Protein AF-A0A368FQX2-F1 (afdb_monomer_lite)

Secondary structure (DSSP, 8-state):
--------------------STTTTSS-HHHHHHHHHHHHHHHHHHHHHHHHIIIIIS--SSTTS-GGGGGHHHHHHHHHHHHHHHHHHHHTT-GGGSTTHHHHHHHHGGGHHHHHHHH-----

pLDDT: mean 78.51, std 16.26, range [40.88, 97.5]

Radius of gyration: 21.47 Å; chains: 1; bounding box: 54×42×70 Å

Foldseek 3Di:
DDDDDDDPDPDPPPQPDQQACVVVVVDDPVSNVVLVVLLVVLVVLLVVLVVLCVVQQPDDPPNPPDPSSVCNVVSLVVNLLSVLLSCCRHPNPPLVPDDPSVVNCVSCPPVPVVSCVVPVPDPD

Organism: Ancylostoma caninum (NCBI:txid29170)

Sequence (124 aa):
MEGNPKDPLTDDEYEPVEECLLNRAELPLKTVQRLTEQARKLGKLIRTRNRLQQQYCINREHPQLNDEFRLCPIWRNEKKVHNYQLMRIKYCADYSKWPNASKLMSTYGDNLNLYETLYAFQKP

Structure (mmCIF, N/CA/C/O backbone):
data_AF-A0A368FQX2-F1
#
_entry.id   AF-A0A368FQX2-F1
#
loop_
_atom_site.group_PDB
_atom_site.id
_atom_site.type_symbol
_atom_site.label_atom_id
_atom_site.label_alt_id
_atom_site.label_comp_id
_atom_site.label_asym_id
_atom_site.label_entity_id
_atom_site.label_seq_id
_atom_site.pdbx_PDB_ins_code
_atom_site.Cartn_x
_atom_site.Cartn_y
_atom_site.Cartn_z
_atom_site.occupancy
_atom_site.B_iso_or_equiv
_atom_site.auth_seq_id
_atom_site.auth_comp_id
_atom_site.auth_asym_id
_atom_site.auth_atom_id
_atom_site.pdbx_PDB_model_num
A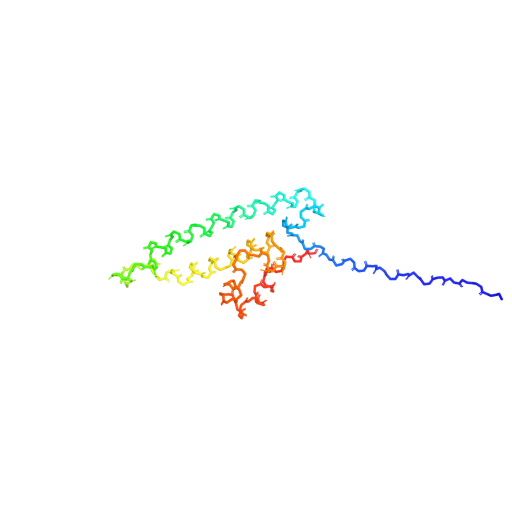TOM 1 N N . MET A 1 1 ? -35.877 -33.836 42.125 1.00 47.53 1 MET A N 1
ATOM 2 C CA . MET A 1 1 ? -34.970 -32.734 42.494 1.00 47.53 1 MET A CA 1
ATOM 3 C C . MET A 1 1 ? -33.592 -33.329 42.653 1.00 47.53 1 MET A C 1
ATOM 5 O O . MET A 1 1 ? -33.338 -33.917 43.688 1.00 47.53 1 MET A O 1
ATOM 9 N N . GLU A 1 2 ? -32.739 -33.192 41.649 1.00 40.88 2 GLU A N 1
ATOM 10 C CA . GLU A 1 2 ? -31.291 -33.163 41.849 1.00 40.88 2 GLU A CA 1
ATOM 11 C C . GLU A 1 2 ? -30.786 -32.051 40.943 1.00 40.88 2 GLU A C 1
ATOM 13 O O . GLU A 1 2 ? -31.148 -31.972 39.768 1.00 40.88 2 GLU A O 1
ATOM 18 N N . GLY A 1 3 ? -30.107 -31.095 41.560 1.00 44.22 3 GLY A N 1
ATOM 19 C CA . GLY A 1 3 ? -29.606 -29.904 40.913 1.00 44.22 3 GLY A CA 1
ATOM 20 C C . GLY A 1 3 ? -28.088 -29.931 40.835 1.00 44.22 3 GLY A C 1
ATOM 21 O O . GLY A 1 3 ? -27.428 -30.388 41.765 1.00 44.22 3 GLY A O 1
ATOM 22 N N . ASN A 1 4 ? -27.618 -29.255 39.784 1.00 52.75 4 ASN A N 1
ATOM 23 C CA . ASN A 1 4 ? -26.299 -28.646 39.586 1.00 52.75 4 ASN A CA 1
ATOM 24 C C . ASN A 1 4 ? -25.146 -29.572 39.132 1.00 52.75 4 ASN A C 1
ATOM 26 O O . ASN A 1 4 ? -25.135 -30.736 39.516 1.00 52.75 4 ASN A O 1
ATOM 30 N N . PRO A 1 5 ? -24.115 -29.050 38.424 1.00 51.56 5 PRO A N 1
ATOM 31 C CA . PRO A 1 5 ? -23.898 -27.664 37.990 1.00 51.56 5 PRO A CA 1
ATOM 32 C C . PRO A 1 5 ? -23.670 -27.462 36.484 1.00 51.56 5 PRO A C 1
ATOM 34 O O . PRO A 1 5 ? -23.263 -28.353 35.753 1.00 51.56 5 PRO A O 1
ATOM 37 N N . LYS A 1 6 ? -23.940 -26.219 36.072 1.00 47.56 6 LYS A N 1
ATOM 38 C CA . LYS A 1 6 ? -23.660 -25.611 34.768 1.00 47.56 6 LYS A CA 1
ATOM 39 C C . LYS A 1 6 ? -22.259 -25.964 34.260 1.00 47.56 6 LYS A C 1
ATOM 41 O O . LYS A 1 6 ? -21.277 -25.619 34.919 1.00 47.56 6 LYS A O 1
ATOM 46 N N . ASP A 1 7 ? -22.187 -26.525 33.060 1.00 46.62 7 ASP A N 1
ATOM 47 C CA . ASP A 1 7 ? -20.973 -26.465 32.256 1.00 46.62 7 ASP A CA 1
ATOM 48 C C . ASP A 1 7 ? -20.601 -24.985 32.042 1.00 46.62 7 ASP A C 1
ATOM 50 O O . ASP A 1 7 ? -21.483 -24.170 31.730 1.00 46.62 7 ASP A O 1
ATOM 54 N N . PRO A 1 8 ? -19.333 -24.587 32.245 1.00 45.41 8 PRO A N 1
ATOM 55 C CA . PRO A 1 8 ? -18.899 -23.260 31.863 1.00 45.41 8 PRO A CA 1
ATOM 56 C C . PRO A 1 8 ? -18.954 -23.194 30.339 1.00 45.41 8 PRO A C 1
ATOM 58 O O . PRO A 1 8 ? -18.269 -23.955 29.658 1.00 45.41 8 PRO A O 1
ATOM 61 N N . LEU A 1 9 ? -19.805 -22.299 29.830 1.00 46.91 9 LEU A N 1
ATOM 62 C CA . LEU A 1 9 ? -19.785 -21.841 28.446 1.00 46.91 9 LEU A CA 1
ATOM 63 C C . LEU A 1 9 ? -18.327 -21.617 28.051 1.00 46.91 9 LEU A C 1
ATOM 65 O O . LEU A 1 9 ? -17.629 -20.805 28.659 1.00 46.91 9 LEU A O 1
ATOM 69 N N . THR A 1 10 ? -17.882 -22.421 27.096 1.00 48.84 10 THR A N 1
ATOM 70 C CA . THR A 1 10 ? -16.591 -22.306 26.439 1.00 48.84 10 THR A CA 1
ATOM 71 C C . THR A 1 10 ? -16.385 -20.859 26.027 1.00 48.84 10 THR A C 1
ATOM 73 O O . THR A 1 10 ? -17.256 -20.291 25.373 1.00 48.84 10 THR A O 1
ATOM 76 N N . ASP A 1 11 ? -15.263 -20.310 26.486 1.00 45.34 11 ASP A N 1
ATOM 77 C CA . ASP A 1 11 ? -14.571 -19.120 26.001 1.00 45.34 11 ASP A CA 1
ATOM 78 C C . ASP A 1 11 ? -15.107 -18.686 24.627 1.00 45.34 11 ASP A C 1
ATOM 80 O O . ASP A 1 11 ? -14.880 -19.374 23.631 1.00 45.34 11 ASP A O 1
ATOM 84 N N . ASP A 1 12 ? -15.901 -17.607 24.599 1.00 46.03 12 ASP A N 1
ATOM 85 C CA . ASP A 1 12 ? -16.276 -16.916 23.365 1.00 46.03 12 ASP A CA 1
ATOM 86 C C . ASP A 1 12 ? -14.956 -16.614 22.652 1.00 46.03 12 ASP A C 1
ATOM 88 O O . ASP A 1 12 ? -14.175 -15.769 23.098 1.00 46.03 12 ASP A O 1
ATOM 92 N N . GLU A 1 13 ? -14.666 -17.379 21.604 1.00 49.16 13 GLU A N 1
ATOM 93 C CA . GLU A 1 13 ? -13.460 -17.284 20.799 1.00 49.16 13 GLU A CA 1
ATOM 94 C C . GLU A 1 13 ? -13.509 -15.924 20.088 1.00 49.16 13 GLU A C 1
ATOM 96 O O . GLU A 1 13 ? -14.031 -15.786 18.984 1.00 49.16 13 GLU A O 1
ATOM 101 N N . TYR A 1 14 ? -13.070 -14.868 20.781 1.00 55.75 14 TYR A N 1
ATOM 102 C CA . TYR A 1 14 ? -12.995 -13.518 20.238 1.00 55.75 14 TYR A CA 1
ATOM 103 C C . TYR A 1 14 ? -12.011 -13.558 19.070 1.00 55.75 14 TYR A C 1
ATOM 105 O O . TYR A 1 14 ? -10.796 -13.466 19.269 1.00 55.75 14 TYR A O 1
ATOM 113 N N . GLU A 1 15 ? -12.533 -13.695 17.848 1.00 59.31 15 GLU A N 1
ATOM 114 C CA . GLU A 1 15 ? -11.722 -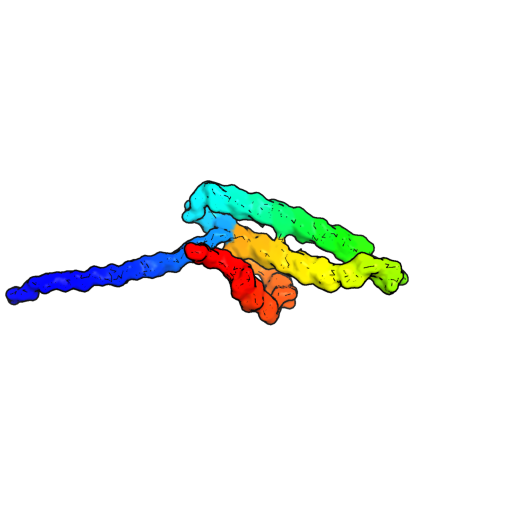13.539 16.650 1.00 59.31 15 GLU A CA 1
ATOM 115 C C . GLU A 1 15 ? -10.989 -12.189 16.741 1.00 59.31 15 GLU A C 1
ATOM 117 O O . GLU A 1 15 ? -11.621 -11.150 16.985 1.00 59.31 15 GLU A O 1
ATOM 122 N N . PRO A 1 16 ? -9.652 -12.165 16.595 1.00 65.00 16 PRO A N 1
ATOM 123 C CA . PRO A 1 16 ? -8.896 -10.932 16.702 1.00 65.00 16 PRO A CA 1
ATOM 124 C C . PRO A 1 16 ? -9.398 -9.909 15.680 1.00 65.00 16 PRO A C 1
ATOM 126 O O . PRO A 1 16 ? -9.251 -10.096 14.472 1.00 65.00 16 PRO A O 1
ATOM 129 N N . VAL A 1 17 ? -9.958 -8.800 16.169 1.00 69.50 17 VAL A N 1
ATOM 130 C CA . VAL A 1 17 ? -10.381 -7.675 15.328 1.00 69.50 17 VAL A CA 1
ATOM 131 C C . VAL A 1 17 ? -9.183 -7.193 14.501 1.00 69.50 17 VAL A C 1
ATOM 133 O O . VAL A 1 17 ? -8.160 -6.782 15.058 1.00 69.50 17 VAL A O 1
ATOM 136 N N . GLU A 1 18 ? -9.301 -7.251 13.170 1.00 81.12 18 GLU A N 1
ATOM 137 C CA . GLU A 1 18 ? -8.237 -6.836 12.250 1.00 81.12 18 GLU A CA 1
ATOM 138 C C . GLU A 1 18 ? -7.833 -5.377 12.511 1.00 81.12 18 GLU A C 1
ATOM 140 O O . GLU A 1 18 ? -8.675 -4.485 12.579 1.00 81.12 18 GLU A O 1
ATOM 145 N N . GLU A 1 19 ? -6.535 -5.087 12.619 1.00 87.75 19 GLU A N 1
ATOM 146 C CA . GLU A 1 19 ? -6.069 -3.718 12.848 1.00 87.75 19 GLU A CA 1
ATOM 147 C C . GLU A 1 19 ? -6.053 -2.902 11.541 1.00 87.75 19 GLU A C 1
ATOM 149 O O . GLU A 1 19 ? -5.052 -2.884 10.818 1.00 87.75 19 GLU A O 1
ATOM 154 N N . CYS A 1 20 ? -7.131 -2.163 11.252 1.00 91.31 20 CYS A N 1
ATOM 155 C CA . CYS A 1 20 ? -7.189 -1.236 10.121 1.00 91.31 20 CYS A CA 1
ATOM 156 C C . CYS A 1 20 ? -7.822 0.128 10.480 1.00 91.31 20 CYS A C 1
ATOM 158 O O . CYS A 1 20 ? -8.272 0.396 11.585 1.00 91.31 20 CYS A O 1
ATOM 160 N N . LEU A 1 21 ? -7.805 1.084 9.553 1.00 92.56 21 LEU A N 1
ATOM 161 C CA . LEU A 1 21 ? -8.343 2.428 9.792 1.00 92.56 21 LEU A CA 1
ATOM 162 C C . LEU A 1 21 ? -9.865 2.501 9.621 1.00 92.56 21 LEU A C 1
ATOM 164 O O . LEU A 1 21 ? -10.464 3.486 10.056 1.00 92.56 21 LEU A O 1
ATOM 168 N N . LEU A 1 22 ? -10.484 1.492 9.002 1.00 92.00 22 LEU A N 1
ATOM 169 C CA . LEU A 1 22 ? -11.933 1.426 8.816 1.00 92.00 22 LEU A CA 1
ATOM 170 C C . LEU A 1 22 ? -12.657 1.189 10.146 1.00 92.00 22 LEU A C 1
ATOM 172 O O . LEU A 1 22 ? -13.643 1.862 10.422 1.00 92.00 22 LEU A O 1
ATOM 176 N N . ASN A 1 23 ? -12.117 0.314 10.994 1.00 91.25 23 ASN A N 1
ATOM 177 C CA . ASN A 1 23 ? -12.613 0.024 12.342 1.00 91.25 23 ASN A CA 1
ATOM 178 C C . ASN A 1 23 ? -11.854 0.807 13.426 1.00 91.25 23 ASN A C 1
ATOM 180 O O . ASN A 1 23 ? -11.798 0.408 14.583 1.00 91.25 23 ASN A O 1
ATOM 184 N N 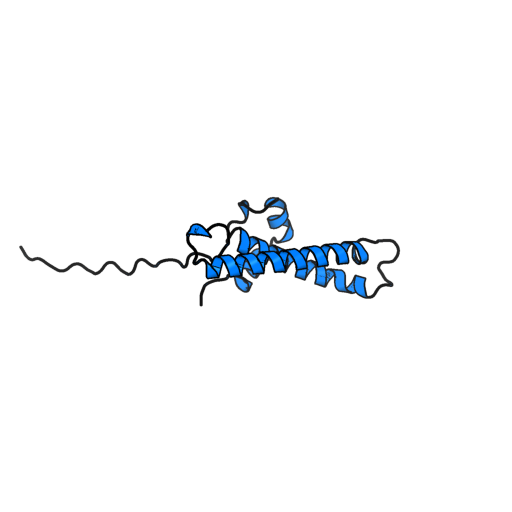. ARG A 1 24 ? -11.292 1.976 13.085 1.00 92.81 24 ARG A N 1
ATOM 185 C CA . ARG A 1 24 ? -10.510 2.814 14.016 1.00 92.81 24 ARG A CA 1
ATOM 186 C C . ARG A 1 24 ? -11.217 3.157 15.334 1.00 92.81 24 ARG A C 1
ATOM 188 O O . ARG A 1 24 ? -10.542 3.561 16.272 1.00 92.81 24 ARG A O 1
ATOM 195 N N . ALA A 1 25 ? -12.549 3.090 15.380 1.00 92.88 25 ALA A N 1
ATOM 196 C CA . ALA A 1 25 ? -13.337 3.346 16.584 1.00 92.88 25 ALA A CA 1
ATOM 197 C C . ALA A 1 25 ? -13.184 2.230 17.634 1.00 92.88 25 ALA A C 1
ATOM 199 O O . ALA A 1 25 ? -13.361 2.484 18.819 1.00 92.88 25 ALA A O 1
ATOM 200 N N . GLU A 1 26 ? -12.813 1.029 17.193 1.00 90.88 26 GLU A N 1
ATOM 201 C CA . GLU A 1 26 ? -12.634 -0.173 18.012 1.00 90.88 26 GLU A CA 1
ATOM 202 C C . GLU A 1 26 ? -11.162 -0.390 18.400 1.00 90.88 26 GLU A C 1
ATOM 204 O O . GLU A 1 26 ? -10.831 -1.295 19.161 1.00 90.88 26 GLU A O 1
ATOM 209 N N . LEU A 1 27 ? -10.252 0.447 17.885 1.00 88.81 27 LEU A N 1
ATOM 210 C CA . LEU A 1 27 ? -8.814 0.292 18.070 1.00 88.81 27 LEU A CA 1
ATOM 211 C C . LEU A 1 27 ? -8.245 1.286 19.092 1.00 88.81 27 LEU A C 1
ATOM 213 O O . LEU A 1 27 ? -8.655 2.450 19.134 1.00 88.81 27 LEU A O 1
ATOM 217 N N . PRO A 1 28 ? -7.204 0.895 19.851 1.00 92.94 28 PRO A N 1
ATOM 218 C CA . PRO A 1 28 ? -6.462 1.825 20.692 1.00 92.94 28 PRO A CA 1
ATOM 219 C C . PRO A 1 28 ? -5.898 3.000 19.884 1.00 92.94 28 PRO A C 1
ATOM 221 O O . PRO A 1 28 ? -5.376 2.821 18.780 1.00 92.94 28 PRO A O 1
ATOM 224 N N . LEU A 1 29 ? -5.890 4.201 20.473 1.00 94.00 29 LEU A N 1
ATOM 225 C CA . LEU A 1 29 ? -5.379 5.416 19.820 1.00 94.00 29 LEU A CA 1
ATOM 226 C C . LEU A 1 29 ? -3.956 5.233 19.260 1.00 94.00 29 LEU A C 1
ATOM 228 O O . LEU A 1 29 ? -3.664 5.672 18.147 1.00 94.00 29 LEU A O 1
ATOM 232 N N . LYS A 1 30 ? -3.084 4.539 20.001 1.00 93.44 30 LYS A N 1
ATOM 233 C CA . LYS A 1 30 ? -1.710 4.230 19.575 1.00 93.44 30 LYS A CA 1
ATOM 234 C C . LYS A 1 30 ? -1.679 3.383 18.295 1.00 93.44 30 LYS A C 1
ATOM 236 O O . LYS A 1 30 ? -0.863 3.638 17.410 1.00 93.44 30 LYS A O 1
ATOM 241 N N . THR A 1 31 ? -2.584 2.412 18.171 1.00 91.38 31 THR A N 1
ATOM 242 C CA . THR A 1 31 ? -2.734 1.582 16.968 1.00 91.38 31 THR A CA 1
ATOM 243 C C . THR A 1 31 ? -3.206 2.431 15.792 1.00 91.38 31 THR A C 1
ATOM 245 O O . THR A 1 31 ? -2.581 2.409 14.734 1.00 91.38 31 THR A O 1
ATOM 248 N N . VAL A 1 32 ? -4.225 3.273 15.989 1.00 94.69 32 VAL A N 1
ATOM 249 C CA . VAL A 1 32 ? -4.732 4.183 14.946 1.00 94.69 32 VAL A CA 1
ATOM 250 C C . VAL A 1 32 ? -3.646 5.145 14.450 1.00 94.69 32 VAL A C 1
ATOM 252 O O . VAL A 1 32 ? -3.508 5.359 13.242 1.00 94.69 32 VAL A O 1
ATOM 255 N N . GLN A 1 33 ? -2.837 5.705 15.354 1.00 96.19 33 GLN A N 1
ATOM 256 C CA . GLN A 1 33 ? -1.711 6.577 15.002 1.00 96.19 33 GLN A CA 1
ATOM 257 C C . GLN A 1 33 ? -0.665 5.832 14.163 1.00 96.19 33 GLN A C 1
ATOM 259 O O . GLN A 1 33 ? -0.308 6.296 13.077 1.00 96.19 33 GLN A O 1
ATOM 264 N N . ARG A 1 34 ? -0.247 4.638 14.607 1.00 95.31 34 ARG A N 1
ATOM 265 C CA . ARG A 1 34 ? 0.695 3.775 13.877 1.00 95.31 34 ARG A CA 1
ATOM 266 C C . ARG A 1 34 ? 0.191 3.455 12.467 1.00 95.31 34 ARG A C 1
ATOM 268 O O . ARG A 1 34 ? 0.926 3.640 11.496 1.00 95.31 34 ARG A O 1
ATOM 275 N N . LEU A 1 35 ? -1.063 3.021 12.341 1.00 94.44 35 LEU A N 1
ATOM 276 C CA . LEU A 1 35 ? -1.696 2.704 11.057 1.00 94.44 35 LEU A CA 1
ATOM 277 C C . LEU A 1 35 ? -1.783 3.940 10.147 1.00 94.44 35 LEU A C 1
ATOM 279 O O . LEU A 1 35 ? -1.491 3.865 8.954 1.00 94.44 35 LEU A O 1
ATOM 283 N N . THR A 1 36 ? -2.109 5.107 10.707 1.00 96.50 36 THR A N 1
ATOM 284 C CA . THR A 1 36 ? -2.170 6.376 9.963 1.00 96.50 36 THR A CA 1
ATOM 285 C C . THR A 1 36 ? -0.803 6.764 9.397 1.00 96.50 36 THR A C 1
ATOM 287 O O . THR A 1 36 ? -0.691 7.182 8.239 1.00 96.50 36 THR A O 1
ATOM 290 N N . GLU A 1 37 ? 0.261 6.618 10.183 1.00 97.44 37 GLU A N 1
ATOM 291 C CA . GLU A 1 37 ? 1.627 6.873 9.725 1.00 97.44 37 GLU A CA 1
ATOM 292 C C . GLU A 1 37 ? 2.070 5.887 8.646 1.00 97.44 37 GLU A C 1
ATOM 294 O O . GLU A 1 37 ? 2.648 6.302 7.636 1.00 97.44 37 GLU A O 1
ATOM 299 N N . GLN A 1 38 ? 1.767 4.599 8.820 1.00 95.56 38 GLN A N 1
ATOM 300 C CA . GLN A 1 38 ? 2.043 3.573 7.814 1.00 95.56 38 GLN A CA 1
ATOM 301 C C . GLN A 1 38 ? 1.310 3.879 6.501 1.00 95.56 38 GLN A C 1
ATOM 303 O O . GLN A 1 38 ? 1.943 3.909 5.443 1.00 95.56 38 GLN A O 1
ATOM 308 N N . ALA A 1 39 ? 0.024 4.235 6.558 1.00 95.62 39 ALA A N 1
ATOM 309 C CA . ALA A 1 39 ? -0.749 4.637 5.384 1.00 95.62 39 ALA A CA 1
ATOM 310 C C . ALA A 1 39 ? -0.129 5.852 4.667 1.00 95.62 39 ALA A C 1
ATOM 312 O O . ALA A 1 39 ? -0.045 5.888 3.434 1.00 95.62 39 ALA A O 1
ATOM 313 N N . ARG A 1 40 ? 0.363 6.848 5.420 1.00 97.38 40 ARG A N 1
ATOM 314 C CA . ARG A 1 40 ? 1.070 8.010 4.852 1.00 97.38 40 ARG A CA 1
ATOM 315 C C . ARG A 1 40 ? 2.378 7.607 4.167 1.00 97.38 40 ARG A C 1
ATOM 317 O O . ARG A 1 40 ? 2.650 8.102 3.070 1.00 97.38 40 ARG A O 1
ATOM 324 N N . LYS A 1 41 ? 3.179 6.732 4.787 1.00 97.19 41 LYS A N 1
ATOM 325 C CA . LYS A 1 41 ? 4.447 6.224 4.229 1.00 97.19 41 LYS A CA 1
ATOM 326 C C . LYS A 1 41 ? 4.204 5.453 2.928 1.00 97.19 41 LYS A C 1
ATOM 328 O O . LYS A 1 41 ? 4.798 5.796 1.907 1.00 97.19 41 LYS A O 1
ATOM 333 N N . LEU A 1 42 ? 3.260 4.514 2.926 1.00 95.56 42 LEU A N 1
ATOM 334 C CA . LEU A 1 42 ? 2.879 3.743 1.737 1.00 95.56 42 LEU A CA 1
ATOM 335 C C . LEU A 1 42 ? 2.381 4.648 0.608 1.00 95.56 42 LEU A C 1
ATOM 337 O O . LEU A 1 42 ? 2.826 4.528 -0.533 1.00 95.56 42 LEU A O 1
ATOM 341 N N . GLY A 1 43 ? 1.540 5.635 0.931 1.00 95.62 43 GLY A N 1
ATOM 342 C CA . GLY A 1 43 ? 1.089 6.628 -0.041 1.00 95.62 43 GLY A CA 1
ATOM 343 C C . GLY A 1 43 ? 2.240 7.407 -0.692 1.00 95.62 43 GLY A C 1
ATOM 344 O O . GLY A 1 43 ? 2.188 7.686 -1.891 1.00 95.62 43 GLY A O 1
ATOM 345 N N . LYS A 1 44 ? 3.298 7.746 0.062 1.00 97.50 44 LYS A N 1
ATOM 346 C CA . LYS A 1 44 ? 4.507 8.377 -0.498 1.00 97.50 44 LYS A CA 1
ATOM 347 C C . LYS A 1 44 ? 5.245 7.424 -1.443 1.00 97.50 44 LYS A C 1
ATOM 349 O O . LYS A 1 44 ? 5.537 7.825 -2.566 1.00 97.50 44 LYS A O 1
ATOM 354 N N . LEU A 1 45 ? 5.474 6.175 -1.033 1.00 96.06 45 LEU A N 1
ATOM 355 C CA . LEU A 1 45 ? 6.169 5.165 -1.843 1.00 96.06 45 LEU A CA 1
ATOM 356 C C . LEU A 1 45 ? 5.458 4.901 -3.177 1.00 96.06 45 LEU A C 1
ATOM 358 O O . LEU A 1 45 ? 6.097 4.903 -4.230 1.00 96.06 45 LEU A O 1
ATOM 362 N N . ILE A 1 46 ? 4.129 4.763 -3.160 1.00 94.94 46 ILE A N 1
ATOM 363 C CA . ILE A 1 46 ? 3.319 4.569 -4.373 1.00 94.94 46 ILE A CA 1
ATOM 364 C C . ILE A 1 46 ? 3.468 5.758 -5.328 1.00 94.94 46 ILE A C 1
ATOM 366 O O . ILE A 1 46 ? 3.681 5.562 -6.526 1.00 94.94 46 ILE A O 1
ATOM 370 N N . ARG A 1 47 ? 3.392 6.996 -4.818 1.00 95.50 47 ARG A N 1
ATOM 371 C CA . ARG A 1 47 ? 3.574 8.204 -5.642 1.00 95.50 47 ARG A CA 1
ATOM 372 C C . ARG A 1 47 ? 4.972 8.271 -6.249 1.00 95.50 47 ARG A C 1
ATOM 374 O O . ARG A 1 47 ? 5.088 8.571 -7.435 1.00 95.50 47 ARG A O 1
ATOM 381 N N . THR A 1 48 ? 6.008 7.957 -5.475 1.00 94.81 48 THR A N 1
ATOM 382 C CA . THR A 1 48 ? 7.388 7.889 -5.975 1.00 94.81 48 THR A CA 1
ATOM 383 C C . THR A 1 48 ? 7.513 6.861 -7.096 1.00 94.81 48 THR A C 1
ATOM 385 O O . THR A 1 48 ? 8.032 7.184 -8.162 1.00 94.81 48 THR A O 1
ATOM 388 N N . ARG A 1 49 ? 6.963 5.653 -6.920 1.00 93.19 49 ARG A N 1
ATOM 389 C CA . ARG A 1 49 ? 6.992 4.614 -7.961 1.00 93.19 49 ARG A CA 1
ATOM 390 C C . ARG A 1 49 ? 6.207 4.993 -9.211 1.00 93.19 49 ARG A C 1
ATOM 392 O O . ARG A 1 49 ? 6.685 4.726 -10.305 1.00 93.19 49 ARG A O 1
ATOM 399 N N . ASN A 1 50 ? 5.058 5.656 -9.081 1.00 91.69 50 ASN A N 1
ATOM 400 C CA . ASN A 1 50 ? 4.325 6.168 -10.242 1.00 91.69 50 ASN A CA 1
ATOM 401 C C . ASN A 1 50 ? 5.150 7.186 -11.041 1.00 91.69 50 ASN A C 1
ATOM 403 O O . ASN A 1 50 ? 5.174 7.102 -12.263 1.00 91.69 50 ASN A O 1
ATOM 407 N N . ARG A 1 51 ? 5.853 8.109 -10.368 1.00 91.88 51 ARG A N 1
ATOM 408 C CA . ARG A 1 51 ? 6.725 9.092 -11.036 1.00 91.88 51 ARG A CA 1
ATOM 409 C C . ARG A 1 51 ? 7.866 8.414 -11.793 1.00 91.88 51 ARG A C 1
ATOM 411 O O . ARG A 1 51 ? 8.040 8.683 -12.974 1.00 91.88 51 ARG A O 1
ATOM 418 N N . LEU A 1 52 ? 8.571 7.488 -11.140 1.00 89.81 52 LEU A N 1
ATOM 419 C CA . LEU A 1 52 ? 9.650 6.717 -11.769 1.00 89.81 52 LEU A CA 1
ATOM 420 C C . LEU A 1 52 ? 9.138 5.906 -12.967 1.00 89.81 52 LEU A C 1
ATOM 422 O O . LEU A 1 52 ? 9.757 5.892 -14.023 1.00 89.81 52 LEU A O 1
ATOM 426 N N . GLN A 1 53 ? 7.966 5.281 -12.846 1.00 89.62 53 GLN A N 1
ATOM 427 C CA . GLN A 1 53 ? 7.378 4.535 -13.957 1.00 89.62 53 GLN A CA 1
ATOM 428 C C . GLN A 1 53 ? 6.966 5.423 -15.126 1.00 89.62 53 GLN A C 1
ATOM 430 O O . GLN A 1 53 ? 7.157 5.031 -16.274 1.00 89.62 53 GLN A O 1
ATOM 435 N N . GLN A 1 54 ? 6.420 6.605 -14.851 1.00 88.31 54 GLN A N 1
ATOM 436 C CA . GLN A 1 54 ? 6.090 7.564 -15.898 1.00 88.31 54 GLN A CA 1
ATOM 437 C C . GLN A 1 54 ? 7.345 8.020 -16.644 1.00 88.31 54 GLN A C 1
ATOM 439 O O . GLN A 1 54 ? 7.329 8.100 -17.867 1.00 88.31 54 GLN A O 1
ATOM 444 N N . GLN A 1 55 ? 8.422 8.283 -15.903 1.00 86.56 55 GLN A N 1
ATOM 445 C CA . GLN A 1 55 ? 9.676 8.784 -16.450 1.00 86.56 55 GLN A CA 1
ATOM 446 C C . GLN A 1 55 ? 10.416 7.729 -17.279 1.00 86.56 55 GLN A C 1
ATOM 448 O O . GLN A 1 55 ? 10.845 8.022 -18.391 1.00 86.56 55 GLN A O 1
ATOM 453 N N . TYR A 1 56 ? 10.543 6.509 -16.755 1.00 85.75 56 TYR A N 1
ATOM 454 C CA . TYR A 1 56 ? 11.447 5.506 -17.323 1.00 85.75 56 TYR A CA 1
ATOM 455 C C . TYR A 1 56 ? 10.733 4.342 -18.015 1.00 85.75 56 TYR A C 1
ATOM 457 O O . TYR A 1 56 ? 11.314 3.725 -18.893 1.00 85.75 56 TYR A O 1
ATOM 465 N N . CYS A 1 57 ? 9.480 4.025 -17.666 1.00 85.06 57 CYS A N 1
ATOM 466 C CA . CYS A 1 57 ? 8.818 2.797 -18.139 1.00 85.06 57 CYS A CA 1
ATOM 467 C C . CYS A 1 57 ? 7.791 3.003 -19.254 1.00 85.06 57 CYS A C 1
ATOM 469 O O . CYS A 1 57 ? 7.357 2.022 -19.859 1.00 85.06 57 CYS A O 1
ATOM 471 N N . ILE A 1 58 ? 7.317 4.235 -19.452 1.00 78.75 58 ILE A N 1
ATOM 472 C CA . ILE A 1 58 ? 6.240 4.561 -20.402 1.00 78.75 58 ILE A CA 1
ATOM 473 C C . ILE A 1 58 ? 6.793 5.259 -21.651 1.00 78.75 58 ILE A C 1
ATOM 475 O O . ILE A 1 58 ? 6.132 5.249 -22.689 1.00 78.75 58 ILE A O 1
ATOM 479 N N . ASN A 1 59 ? 8.017 5.792 -21.594 1.00 67.62 59 ASN A N 1
ATOM 480 C CA . ASN A 1 59 ? 8.624 6.482 -22.723 1.00 67.62 59 ASN A CA 1
ATOM 481 C C . ASN A 1 59 ? 9.141 5.469 -23.763 1.00 67.62 59 ASN A C 1
ATOM 483 O O . ASN A 1 59 ? 10.053 4.690 -23.491 1.00 67.62 59 ASN A O 1
ATOM 487 N N . ARG A 1 60 ? 8.488 5.427 -24.932 1.00 58.28 60 ARG A N 1
ATOM 488 C CA . ARG A 1 60 ? 8.644 4.359 -25.941 1.00 58.28 60 ARG A CA 1
ATOM 489 C C . ARG A 1 60 ? 9.758 4.602 -26.953 1.00 58.28 60 ARG A C 1
ATOM 491 O O . ARG A 1 60 ? 10.061 3.693 -27.716 1.00 58.28 60 ARG A O 1
ATOM 498 N N . GLU A 1 61 ? 10.334 5.799 -26.980 1.00 62.88 61 GLU A N 1
ATOM 499 C CA . GLU A 1 61 ? 11.257 6.191 -28.049 1.00 62.88 61 GLU A CA 1
ATOM 500 C C . GLU A 1 61 ? 12.624 5.506 -27.913 1.00 62.88 61 GLU A C 1
ATOM 502 O O . GLU A 1 61 ? 13.181 5.085 -28.921 1.00 62.88 61 GLU A O 1
ATOM 507 N N . HIS A 1 62 ? 13.117 5.260 -26.688 1.00 57.72 62 HIS A N 1
ATOM 508 C CA . HIS A 1 62 ? 14.400 4.565 -26.472 1.00 57.72 62 HIS A CA 1
ATOM 509 C C . HIS A 1 62 ? 14.436 3.675 -25.206 1.00 57.72 62 HIS A C 1
ATOM 511 O O . HIS A 1 62 ? 15.259 3.901 -24.318 1.00 57.72 62 HIS A O 1
ATOM 517 N N . PRO A 1 63 ? 13.593 2.630 -25.082 1.00 56.31 63 PRO A N 1
ATOM 518 C CA . PRO A 1 63 ? 13.480 1.850 -23.841 1.00 56.31 63 PRO A CA 1
ATOM 519 C C . PRO A 1 63 ? 14.716 0.989 -23.530 1.00 56.31 63 PRO A C 1
ATOM 521 O O . PRO A 1 63 ? 14.928 0.584 -22.396 1.00 56.31 63 PRO A O 1
ATOM 524 N N . GLN A 1 64 ? 15.536 0.686 -24.539 1.00 55.72 64 GLN A N 1
ATOM 525 C CA . GLN A 1 64 ? 16.566 -0.358 -24.460 1.00 55.72 64 GLN A CA 1
ATOM 526 C C . GLN A 1 64 ? 17.949 0.156 -24.008 1.00 55.72 64 GLN A C 1
ATOM 528 O O . GLN A 1 64 ? 18.849 -0.652 -23.793 1.00 55.72 64 GLN A O 1
ATOM 533 N N . LEU A 1 65 ? 18.136 1.478 -23.891 1.00 58.06 65 LEU A N 1
ATOM 534 C CA . LEU A 1 65 ? 19.436 2.115 -23.604 1.00 58.06 65 LEU A CA 1
ATOM 535 C C . LEU A 1 65 ? 19.574 2.634 -22.166 1.00 58.06 65 LEU A C 1
ATOM 537 O O . LEU A 1 65 ? 20.640 3.101 -21.783 1.00 58.06 65 LEU A O 1
ATOM 541 N N . ASN A 1 66 ? 18.503 2.576 -21.378 1.00 71.38 66 ASN A N 1
ATOM 542 C CA . ASN A 1 66 ? 18.454 3.129 -20.033 1.00 71.38 66 ASN A CA 1
ATOM 543 C C . ASN A 1 66 ? 18.372 1.974 -19.016 1.00 71.38 66 ASN A C 1
ATOM 545 O O . ASN A 1 66 ? 17.442 1.164 -19.061 1.00 71.38 66 ASN A O 1
ATOM 549 N N . ASP A 1 67 ? 19.356 1.877 -18.120 1.00 81.62 67 ASP A N 1
ATOM 550 C CA . ASP A 1 67 ? 19.429 0.803 -17.122 1.00 81.62 67 ASP A CA 1
ATOM 551 C C . ASP A 1 67 ? 18.220 0.812 -16.174 1.00 81.62 67 ASP A C 1
ATOM 553 O O . ASP A 1 67 ? 17.766 -0.244 -1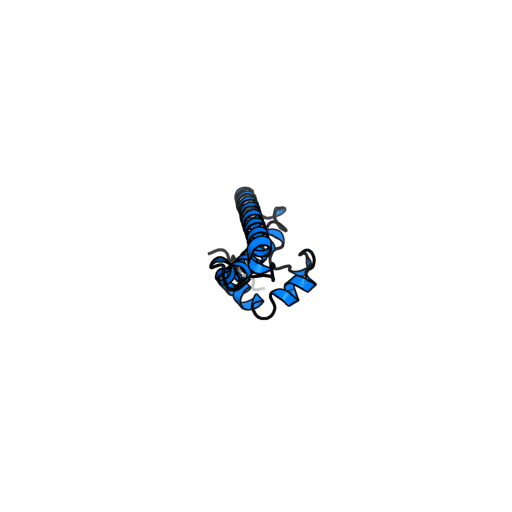5.726 1.00 81.62 67 ASP A O 1
ATOM 557 N N . GLU A 1 68 ? 17.619 1.977 -15.926 1.00 84.88 68 GLU A N 1
ATOM 558 C CA . GLU A 1 68 ? 16.412 2.098 -15.117 1.00 84.88 68 GLU A CA 1
ATOM 559 C C . GLU A 1 68 ? 15.170 1.473 -15.771 1.00 84.88 68 GLU A C 1
ATOM 561 O O . GLU A 1 68 ? 14.281 1.005 -15.053 1.00 84.88 68 GLU A O 1
ATOM 566 N N . PHE A 1 69 ? 15.107 1.355 -17.103 1.00 84.69 69 PHE A N 1
ATOM 567 C CA . PHE A 1 69 ? 14.027 0.615 -17.769 1.00 84.69 69 PHE A CA 1
ATOM 568 C C . PHE A 1 69 ? 13.993 -0.854 -17.319 1.00 84.69 69 PHE A C 1
ATOM 570 O O . PHE A 1 69 ? 12.918 -1.431 -17.122 1.00 84.69 69 PHE A O 1
ATOM 577 N N . ARG A 1 70 ? 15.160 -1.460 -17.060 1.00 85.19 70 ARG A N 1
ATOM 578 C CA . ARG A 1 70 ? 15.258 -2.844 -16.559 1.00 85.19 70 ARG A CA 1
ATOM 579 C C . ARG A 1 70 ? 14.657 -3.001 -15.161 1.00 85.19 70 ARG A C 1
ATOM 581 O O . ARG A 1 70 ? 14.231 -4.096 -14.799 1.00 85.19 70 ARG A O 1
ATOM 588 N N . LEU A 1 71 ? 14.552 -1.914 -14.394 1.00 89.12 71 LEU A N 1
ATOM 589 C CA . LEU A 1 71 ? 13.937 -1.895 -13.063 1.00 89.12 71 LEU A CA 1
ATOM 590 C C . LEU A 1 71 ? 12.408 -1.778 -13.113 1.00 89.12 71 LEU A C 1
ATOM 592 O O . LEU A 1 71 ? 11.736 -1.991 -12.102 1.00 89.12 71 LEU A O 1
ATOM 596 N N . CYS A 1 72 ? 11.820 -1.480 -14.273 1.00 88.50 72 CYS A N 1
ATOM 597 C CA . CYS A 1 72 ? 10.379 -1.295 -14.417 1.00 88.50 72 CYS A CA 1
ATOM 598 C C . CYS A 1 72 ? 9.529 -2.475 -13.914 1.00 88.50 72 CYS A C 1
ATOM 600 O O . CYS A 1 72 ? 8.542 -2.215 -13.215 1.00 88.50 72 CYS A O 1
ATOM 602 N N . PRO A 1 73 ? 9.857 -3.753 -14.201 1.00 89.06 73 PRO A N 1
ATOM 603 C CA . PRO A 1 73 ? 9.135 -4.890 -13.629 1.00 89.06 73 PRO A CA 1
ATOM 604 C C . PRO A 1 73 ? 9.189 -4.908 -12.094 1.00 89.06 73 PRO A C 1
ATOM 606 O O . PRO A 1 73 ? 8.155 -5.076 -11.447 1.00 89.06 73 PRO A O 1
ATOM 609 N N . ILE A 1 74 ? 10.361 -4.633 -11.513 1.00 89.81 74 ILE A N 1
ATOM 610 C CA . ILE A 1 74 ? 10.570 -4.581 -10.058 1.00 89.81 74 ILE A CA 1
ATOM 611 C C . ILE A 1 74 ? 9.705 -3.477 -9.448 1.00 89.81 74 ILE A C 1
ATOM 613 O O . ILE A 1 74 ? 8.898 -3.732 -8.556 1.00 89.81 74 ILE A O 1
ATOM 617 N N . TRP A 1 75 ? 9.770 -2.260 -9.990 1.00 91.56 75 TRP A N 1
ATOM 618 C CA . TRP A 1 75 ? 8.962 -1.141 -9.507 1.00 91.56 75 TRP A CA 1
ATOM 619 C C . TRP A 1 75 ? 7.460 -1.384 -9.644 1.00 91.56 75 TRP A C 1
ATOM 621 O O . TRP A 1 75 ? 6.683 -0.883 -8.828 1.00 91.56 75 TRP A O 1
ATOM 631 N N . ARG A 1 76 ? 7.015 -2.110 -10.681 1.00 88.81 76 ARG A N 1
ATOM 632 C CA . ARG A 1 76 ? 5.602 -2.500 -10.836 1.00 88.81 76 ARG A CA 1
ATOM 633 C C . ARG A 1 76 ? 5.182 -3.437 -9.713 1.00 88.81 76 ARG A C 1
ATOM 635 O O . ARG A 1 76 ? 4.137 -3.188 -9.114 1.00 88.81 76 ARG A O 1
ATOM 642 N N . ASN A 1 77 ? 6.005 -4.427 -9.387 1.00 87.56 77 ASN A N 1
ATOM 643 C CA . ASN A 1 77 ? 5.730 -5.374 -8.310 1.00 87.56 77 ASN A CA 1
ATOM 644 C C . ASN A 1 77 ? 5.747 -4.700 -6.933 1.00 87.56 77 ASN A C 1
ATOM 646 O O . ASN A 1 77 ? 4.779 -4.820 -6.187 1.00 87.56 77 ASN A O 1
ATOM 650 N N . GLU A 1 78 ? 6.761 -3.892 -6.627 1.00 89.81 78 GLU A N 1
ATOM 651 C CA . GLU A 1 78 ? 6.807 -3.125 -5.376 1.00 89.81 78 GLU A CA 1
ATOM 652 C C . GLU A 1 78 ? 5.603 -2.188 -5.238 1.00 89.81 78 GLU A C 1
ATOM 654 O O . GLU A 1 78 ? 4.992 -2.079 -4.176 1.00 89.81 78 GLU A O 1
ATOM 659 N N . LYS A 1 79 ? 5.208 -1.518 -6.329 1.00 90.75 79 LYS A N 1
ATOM 660 C CA . LYS A 1 79 ? 4.013 -0.672 -6.324 1.00 90.75 79 LYS A CA 1
ATOM 661 C C . LYS A 1 79 ? 2.752 -1.483 -6.032 1.00 90.75 79 LYS A C 1
ATOM 663 O O . LYS A 1 79 ? 1.884 -0.972 -5.320 1.00 90.75 79 LYS A O 1
ATOM 668 N N . LYS A 1 80 ? 2.627 -2.698 -6.579 1.00 87.69 80 LYS A N 1
ATOM 669 C CA . LYS A 1 80 ? 1.496 -3.589 -6.284 1.00 87.69 80 LYS A CA 1
ATOM 670 C C . LYS A 1 80 ? 1.459 -3.921 -4.793 1.00 87.69 80 LYS A C 1
ATOM 672 O O . LYS A 1 80 ? 0.429 -3.676 -4.169 1.00 87.69 80 LYS A O 1
ATOM 677 N N . VAL A 1 81 ? 2.583 -4.344 -4.218 1.00 88.12 81 VAL A N 1
ATOM 678 C CA . VAL A 1 81 ? 2.711 -4.640 -2.781 1.00 88.12 81 VAL A CA 1
ATOM 679 C C . VAL A 1 81 ? 2.308 -3.440 -1.922 1.00 88.12 81 VAL A C 1
ATOM 681 O O . VAL A 1 81 ? 1.427 -3.561 -1.075 1.00 88.12 81 VAL A O 1
ATOM 684 N N . HIS A 1 82 ? 2.866 -2.254 -2.181 1.00 91.31 82 HIS A N 1
ATOM 685 C CA . HIS A 1 82 ? 2.542 -1.065 -1.385 1.00 91.31 82 HIS A CA 1
ATOM 686 C C . HIS A 1 82 ? 1.062 -0.676 -1.469 1.00 91.31 82 HIS A C 1
ATOM 688 O O . HIS A 1 82 ? 0.479 -0.246 -0.476 1.00 91.31 82 HIS A O 1
ATOM 694 N N . ASN A 1 83 ? 0.446 -0.798 -2.650 1.00 89.62 83 ASN A N 1
ATOM 695 C CA . ASN A 1 83 ? -0.983 -0.531 -2.816 1.00 89.62 83 ASN A CA 1
ATOM 696 C C . ASN A 1 83 ? -1.839 -1.559 -2.068 1.00 89.62 83 ASN A C 1
ATOM 698 O O . ASN A 1 83 ? -2.811 -1.162 -1.434 1.00 89.62 83 ASN A O 1
ATOM 702 N N . TYR A 1 84 ? -1.460 -2.841 -2.091 1.00 88.06 84 TYR A N 1
ATOM 703 C CA . TYR A 1 84 ? -2.157 -3.881 -1.336 1.00 88.06 84 TYR A CA 1
ATOM 704 C C . TYR A 1 84 ? -2.087 -3.614 0.174 1.00 88.06 84 TYR A C 1
ATOM 706 O O . TYR A 1 84 ? -3.116 -3.550 0.841 1.00 88.06 84 TYR A O 1
ATOM 714 N N . GLN A 1 85 ? -0.890 -3.344 0.702 1.00 89.19 85 GLN A N 1
ATOM 715 C CA . GLN A 1 85 ? -0.698 -2.999 2.114 1.00 89.19 85 GLN A CA 1
ATOM 716 C C . GLN A 1 85 ? -1.491 -1.747 2.511 1.00 89.19 85 GLN A C 1
ATOM 718 O O . GLN A 1 85 ? -2.105 -1.704 3.574 1.00 89.19 85 GLN A O 1
ATOM 723 N N . LEU A 1 86 ? -1.506 -0.723 1.650 1.00 91.44 86 LEU A N 1
ATOM 724 C CA . LEU A 1 86 ? -2.265 0.503 1.898 1.00 91.44 86 LEU A CA 1
ATOM 725 C C . LEU A 1 86 ? -3.771 0.238 1.931 1.00 91.44 86 LEU A C 1
ATOM 727 O O . LEU A 1 86 ? -4.476 0.852 2.729 1.00 91.44 86 LEU A O 1
ATOM 731 N N . MET A 1 87 ? -4.250 -0.641 1.055 1.00 88.81 87 MET A N 1
ATOM 732 C CA . MET A 1 87 ? -5.639 -1.067 1.021 1.00 88.81 87 MET A CA 1
ATOM 733 C C . MET A 1 87 ? -6.007 -1.795 2.317 1.00 88.81 87 MET A C 1
ATOM 735 O O . MET A 1 87 ? -6.925 -1.324 2.984 1.00 88.81 87 MET A O 1
ATOM 739 N N . ARG A 1 88 ? -5.239 -2.809 2.746 1.00 87.25 88 ARG A N 1
ATOM 740 C CA . ARG A 1 88 ? -5.502 -3.535 4.004 1.00 87.25 88 ARG A CA 1
ATOM 741 C C . ARG A 1 88 ? -5.512 -2.600 5.209 1.00 87.25 88 ARG A C 1
ATOM 743 O O . ARG A 1 88 ? -6.460 -2.593 5.982 1.00 87.25 88 ARG A O 1
ATOM 750 N N . ILE A 1 89 ? -4.525 -1.705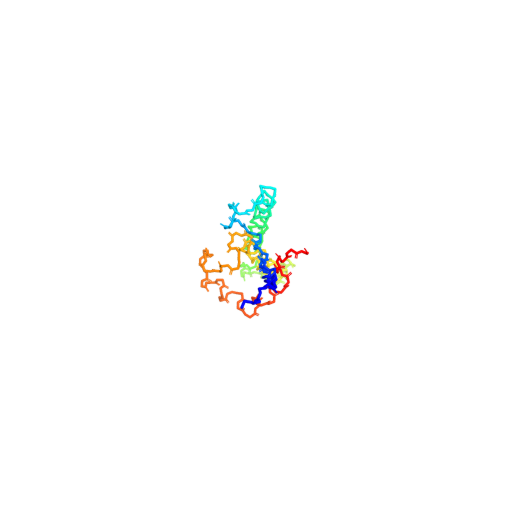 5.309 1.00 91.62 89 ILE A N 1
ATOM 751 C CA . ILE A 1 89 ? -4.464 -0.719 6.399 1.00 91.62 89 ILE A CA 1
ATOM 752 C C . ILE A 1 89 ? -5.675 0.216 6.394 1.00 91.62 89 ILE A C 1
ATOM 754 O O . ILE A 1 89 ? -6.100 0.658 7.455 1.00 91.62 89 ILE A O 1
ATOM 758 N N . LYS A 1 90 ? -6.227 0.577 5.233 1.00 91.19 90 LYS A N 1
ATOM 759 C CA . LYS A 1 90 ? -7.336 1.538 5.160 1.00 91.19 90 LYS A CA 1
ATOM 760 C C . LYS A 1 90 ? -8.718 0.908 5.267 1.00 91.19 90 LYS A C 1
ATOM 762 O O . LYS A 1 90 ? -9.608 1.563 5.799 1.00 91.19 90 LYS A O 1
ATOM 767 N N . TYR A 1 91 ? -8.886 -0.295 4.735 1.00 89.62 91 TYR A N 1
ATOM 768 C CA . TYR A 1 91 ? -10.190 -0.902 4.472 1.00 89.62 91 TYR A CA 1
ATOM 769 C C . TYR A 1 91 ? -10.319 -2.325 5.018 1.00 89.62 91 TYR A C 1
ATOM 771 O O . TYR A 1 91 ? -11.317 -2.974 4.726 1.00 89.62 91 TYR A O 1
ATOM 779 N N . CYS A 1 92 ? -9.363 -2.797 5.828 1.00 87.44 92 CYS A N 1
ATOM 780 C CA . CYS A 1 92 ? -9.328 -4.178 6.319 1.00 87.44 92 CYS A CA 1
ATOM 781 C C . CYS A 1 92 ? -9.303 -5.168 5.129 1.00 87.44 92 CYS A C 1
ATOM 783 O O . CYS A 1 92 ? -8.905 -4.802 4.017 1.00 87.44 92 CYS A O 1
ATOM 785 N N . ALA A 1 93 ? -9.743 -6.409 5.332 1.00 82.44 93 ALA A N 1
ATOM 786 C CA . ALA A 1 93 ? -10.017 -7.384 4.275 1.00 82.44 93 ALA A CA 1
ATOM 787 C C . ALA A 1 93 ? -11.221 -7.033 3.368 1.00 82.44 93 ALA A C 1
ATOM 789 O O . ALA A 1 93 ? -11.584 -7.823 2.499 1.00 82.44 93 ALA A O 1
ATOM 790 N N . ASP A 1 94 ? -11.857 -5.865 3.531 1.00 83.88 94 ASP A N 1
ATOM 791 C CA . ASP A 1 94 ? -13.020 -5.467 2.735 1.00 83.88 94 ASP A CA 1
ATOM 792 C C . ASP A 1 94 ? -12.604 -4.731 1.453 1.00 83.88 94 ASP A C 1
ATOM 794 O O . ASP A 1 94 ? -12.595 -3.498 1.342 1.00 83.88 94 ASP A O 1
ATOM 798 N N . TYR A 1 95 ? -12.272 -5.524 0.437 1.00 76.88 95 TYR A N 1
ATOM 799 C CA . TYR A 1 95 ? -11.820 -5.030 -0.861 1.00 76.88 95 TYR A CA 1
ATOM 800 C C . TYR A 1 95 ? -12.869 -4.233 -1.637 1.00 76.88 95 TYR A C 1
ATOM 802 O O . TYR A 1 95 ? -12.508 -3.450 -2.520 1.00 76.88 95 TYR A O 1
ATOM 810 N N . SER A 1 96 ? -14.153 -4.403 -1.314 1.00 80.62 96 SER A N 1
ATOM 811 C CA . SER A 1 96 ? -15.250 -3.708 -1.992 1.00 80.62 96 SER A CA 1
ATOM 812 C C . SER A 1 96 ? -15.207 -2.193 -1.763 1.00 80.62 96 SER A C 1
ATOM 814 O O . SER A 1 96 ? -15.608 -1.416 -2.629 1.00 80.62 96 SER A O 1
ATOM 816 N N . LYS A 1 97 ? -14.644 -1.761 -0.627 1.00 81.75 97 LYS A N 1
ATOM 817 C CA . LYS A 1 97 ? -14.549 -0.351 -0.223 1.00 81.75 97 LYS A CA 1
ATOM 818 C C . LYS A 1 97 ? -13.372 0.392 -0.857 1.00 81.75 97 LYS A C 1
ATOM 820 O O . LYS A 1 97 ? -13.247 1.609 -0.694 1.00 81.75 97 LYS A O 1
ATOM 825 N N . TRP A 1 98 ? -12.504 -0.307 -1.591 1.00 80.69 98 TRP A N 1
ATOM 826 C CA . TRP A 1 98 ? -11.382 0.321 -2.278 1.00 80.69 98 TRP A CA 1
ATOM 827 C C . TRP A 1 98 ? -11.847 1.133 -3.503 1.00 80.69 98 TRP A C 1
ATOM 829 O O . TRP A 1 98 ? -12.640 0.640 -4.311 1.00 80.69 98 TRP A O 1
ATOM 839 N N . PRO A 1 99 ? -11.311 2.350 -3.731 1.00 79.12 99 PRO A N 1
ATOM 840 C CA . PRO A 1 99 ? -11.599 3.108 -4.945 1.00 79.12 99 PRO A CA 1
ATOM 841 C C . PRO A 1 99 ? -11.229 2.319 -6.210 1.00 79.12 99 PRO A C 1
ATOM 843 O O . PRO A 1 99 ? -10.058 2.015 -6.445 1.00 79.12 99 PRO A O 1
ATOM 846 N N . ASN A 1 100 ? -12.217 2.033 -7.062 1.00 77.06 100 ASN A N 1
ATOM 847 C CA . ASN A 1 100 ? -12.085 1.154 -8.233 1.00 77.06 100 ASN A CA 1
ATOM 848 C C . ASN A 1 100 ? -11.735 -0.308 -7.878 1.00 77.06 100 ASN A C 1
ATOM 850 O O . ASN A 1 100 ? -10.853 -0.902 -8.502 1.00 77.06 100 ASN A O 1
ATOM 854 N N . ALA A 1 101 ? -12.422 -0.893 -6.891 1.00 74.81 101 ALA A N 1
ATOM 855 C CA . ALA A 1 101 ? -12.251 -2.284 -6.451 1.00 74.81 101 ALA A CA 1
ATOM 856 C C . ALA A 1 101 ? -12.200 -3.312 -7.603 1.00 74.81 101 ALA A C 1
ATOM 858 O O . ALA A 1 101 ? -11.355 -4.205 -7.594 1.00 74.81 101 ALA A O 1
ATOM 859 N N . SER A 1 102 ? -13.015 -3.139 -8.650 1.00 75.31 102 SER A N 1
ATOM 860 C CA . SER A 1 102 ? -13.005 -4.003 -9.844 1.00 75.31 102 SER A CA 1
ATOM 861 C C . SER A 1 102 ? -11.640 -4.048 -10.542 1.00 75.31 102 SER A C 1
ATOM 863 O O . SER A 1 102 ? -11.150 -5.111 -10.924 1.00 75.31 102 SER A O 1
ATOM 865 N N . LYS A 1 103 ? -10.972 -2.895 -10.652 1.00 77.19 103 LYS A N 1
ATOM 866 C CA . LYS A 1 103 ? -9.631 -2.783 -11.234 1.00 77.19 103 LYS A CA 1
ATOM 867 C C . LYS A 1 103 ? -8.575 -3.423 -10.339 1.00 77.19 103 LYS A C 1
ATOM 869 O O . LYS A 1 103 ? -7.602 -3.970 -10.854 1.00 77.19 103 LYS A O 1
ATOM 874 N N . LEU A 1 104 ? -8.757 -3.364 -9.020 1.00 70.81 104 LEU A N 1
ATOM 875 C CA . LEU A 1 104 ? -7.883 -4.030 -8.057 1.00 70.81 104 LEU A CA 1
ATOM 876 C C . LEU A 1 104 ? -7.997 -5.553 -8.210 1.00 70.81 104 LEU A C 1
ATOM 878 O O . LEU A 1 104 ? -6.989 -6.199 -8.468 1.00 70.81 104 LEU A O 1
ATOM 882 N N . MET A 1 105 ? -9.205 -6.113 -8.207 1.00 69.50 105 MET A N 1
ATOM 883 C CA . MET A 1 105 ? -9.400 -7.556 -8.404 1.00 69.50 105 MET A CA 1
ATOM 884 C C . MET A 1 105 ? -8.765 -8.067 -9.699 1.00 69.50 105 MET A C 1
ATOM 886 O O . MET A 1 105 ? -8.036 -9.051 -9.679 1.00 69.50 105 MET A O 1
ATOM 890 N N . SER A 1 106 ? -8.912 -7.331 -10.802 1.00 73.25 106 SER A N 1
ATOM 891 C CA . SER A 1 106 ? -8.248 -7.673 -12.067 1.00 73.25 106 SER A CA 1
ATOM 892 C C . SER A 1 106 ? -6.715 -7.520 -12.031 1.00 73.25 106 SER A C 1
ATOM 894 O O . SER A 1 106 ? -6.001 -8.294 -12.661 1.00 73.25 106 SER A O 1
ATOM 896 N N . THR A 1 107 ? -6.178 -6.533 -11.304 1.00 73.44 107 THR A N 1
ATOM 897 C CA . THR A 1 107 ? -4.725 -6.252 -11.257 1.00 73.44 107 THR A CA 1
ATOM 898 C C . THR A 1 107 ? -3.958 -7.216 -10.346 1.00 73.44 107 THR A C 1
ATOM 900 O O . THR A 1 107 ? -2.765 -7.475 -10.574 1.00 73.44 107 THR A O 1
ATOM 903 N N . TYR A 1 108 ? -4.621 -7.674 -9.284 1.00 70.94 108 TYR A N 1
ATOM 904 C CA . TYR A 1 108 ? -4.048 -8.512 -8.236 1.00 70.94 108 TYR A CA 1
ATOM 905 C C . TYR A 1 108 ? -4.389 -9.990 -8.434 1.00 70.94 108 TYR A C 1
ATOM 907 O O . TYR A 1 108 ? -3.489 -10.803 -8.236 1.00 70.94 108 TYR A O 1
ATOM 915 N N . GLY A 1 109 ? -5.594 -10.307 -8.928 1.00 67.75 109 GLY A N 1
ATOM 916 C CA . GLY A 1 109 ? -6.004 -11.630 -9.414 1.00 67.75 109 GLY A CA 1
ATOM 917 C C . GLY A 1 109 ? -5.492 -12.781 -8.550 1.00 67.75 109 GLY A C 1
ATOM 918 O O . GLY A 1 109 ? -5.638 -12.763 -7.331 1.00 67.75 109 GLY A O 1
ATOM 919 N N . ASP A 1 110 ? -4.799 -13.722 -9.191 1.00 69.31 110 ASP A N 1
ATOM 920 C CA . ASP A 1 110 ? -4.235 -14.939 -8.588 1.00 69.31 110 ASP A CA 1
ATOM 921 C C . ASP A 1 110 ? -3.212 -14.682 -7.464 1.00 69.31 110 ASP A C 1
ATOM 923 O O . ASP A 1 110 ? -2.939 -15.562 -6.651 1.00 69.31 110 ASP A O 1
ATOM 927 N N . ASN A 1 111 ? -2.642 -13.472 -7.382 1.00 74.62 111 ASN A N 1
ATOM 928 C CA . ASN A 1 111 ? -1.690 -13.113 -6.327 1.00 74.62 111 ASN A CA 1
ATOM 929 C C . ASN A 1 111 ? -2.380 -12.629 -5.048 1.00 74.62 111 ASN A C 1
ATOM 931 O O . ASN A 1 111 ? -1.690 -12.373 -4.063 1.00 74.62 111 ASN A O 1
ATOM 935 N N . LEU A 1 112 ? -3.707 -12.460 -5.048 1.00 75.38 112 LEU A N 1
ATOM 936 C CA . LEU A 1 112 ? -4.430 -11.965 -3.879 1.00 75.38 112 LEU A CA 1
ATOM 937 C C . LEU A 1 112 ? -4.252 -12.907 -2.684 1.00 75.38 112 LEU A C 1
ATOM 939 O O . LEU A 1 112 ? -3.826 -12.442 -1.634 1.00 75.38 112 LEU A O 1
ATOM 943 N N . ASN A 1 113 ? -4.427 -14.217 -2.886 1.00 75.31 113 ASN A N 1
ATOM 944 C CA . ASN A 1 113 ? -4.200 -15.229 -1.848 1.00 75.31 113 ASN A CA 1
ATOM 945 C C . ASN A 1 113 ? -2.762 -15.187 -1.312 1.00 75.31 113 ASN A C 1
ATOM 947 O O . ASN A 1 113 ? -2.536 -15.262 -0.111 1.00 75.31 113 ASN A O 1
ATOM 951 N N . LEU A 1 114 ? -1.769 -15.017 -2.194 1.00 79.06 114 LEU A N 1
ATOM 952 C CA . LEU A 1 114 ? -0.371 -14.883 -1.779 1.00 79.06 114 LEU A CA 1
ATOM 953 C C . LEU A 1 114 ? -0.165 -13.634 -0.910 1.00 79.06 114 LEU A C 1
ATOM 955 O O . LEU A 1 114 ? 0.543 -13.683 0.093 1.00 79.06 114 LEU A O 1
ATOM 959 N N . TYR A 1 115 ? -0.770 -12.509 -1.286 1.00 78.12 115 TYR A N 1
ATOM 960 C CA . TYR A 1 115 ? -0.681 -11.275 -0.514 1.00 78.12 115 TYR A CA 1
ATOM 961 C C . TYR A 1 115 ? -1.445 -11.338 0.808 1.00 78.12 115 TYR A C 1
ATOM 963 O O . TYR A 1 115 ? -0.985 -10.756 1.789 1.00 78.12 115 TYR A O 1
ATOM 971 N N . GLU A 1 116 ? -2.565 -12.053 0.857 1.00 76.31 116 GLU A N 1
ATOM 972 C CA . GLU A 1 116 ? -3.254 -12.382 2.101 1.00 76.31 116 GLU A CA 1
ATOM 973 C C . GLU A 1 116 ? -2.350 -13.205 3.010 1.00 76.31 116 GLU A C 1
ATOM 975 O O . GLU A 1 116 ? -2.128 -12.791 4.136 1.00 76.31 116 GLU A O 1
ATOM 980 N N . THR A 1 117 ? -1.708 -14.267 2.524 1.00 76.56 117 THR A N 1
ATOM 981 C CA . THR A 1 117 ? -0.791 -15.071 3.348 1.00 76.56 117 THR A CA 1
ATOM 982 C C . THR A 1 117 ? 0.425 -14.280 3.838 1.00 76.56 117 THR A C 1
ATOM 984 O O . THR A 1 117 ? 0.812 -14.389 4.997 1.00 76.56 117 THR A O 1
ATOM 987 N N . LEU A 1 118 ? 1.054 -13.477 2.973 1.00 72.25 118 LEU A N 1
ATOM 988 C CA . LEU A 1 118 ? 2.301 -12.773 3.307 1.00 72.25 118 LEU A CA 1
ATOM 989 C C . LEU A 1 118 ? 2.098 -11.523 4.169 1.00 72.25 118 LEU A C 1
ATOM 991 O O . LEU A 1 118 ? 3.030 -11.084 4.844 1.00 72.25 118 LEU A O 1
ATOM 995 N N . TYR A 1 119 ? 0.917 -10.909 4.101 1.00 69.56 119 TYR A N 1
ATOM 996 C CA . TYR A 1 119 ? 0.620 -9.643 4.769 1.00 69.56 119 TYR A CA 1
ATOM 997 C C . TYR A 1 119 ? -0.678 -9.693 5.582 1.00 69.56 119 TYR A C 1
ATOM 999 O O . TYR A 1 119 ? -1.226 -8.637 5.901 1.00 69.56 119 TYR A O 1
ATOM 1007 N N . ALA A 1 120 ? -1.183 -10.883 5.919 1.00 60.78 120 ALA A N 1
ATOM 1008 C CA . ALA A 1 120 ? -2.197 -1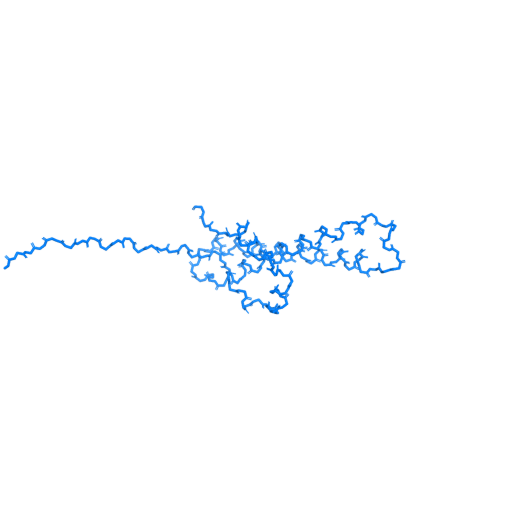1.040 6.951 1.00 60.78 120 ALA A CA 1
ATOM 1009 C C . ALA A 1 120 ? -1.584 -10.543 8.259 1.00 60.78 120 ALA A C 1
ATOM 1011 O O . ALA A 1 120 ? -0.782 -11.218 8.898 1.00 60.78 120 ALA A O 1
ATOM 1012 N N . PHE A 1 121 ? -1.934 -9.319 8.639 1.00 59.12 121 PHE A N 1
ATOM 1013 C CA . PHE A 1 121 ? -1.593 -8.752 9.935 1.00 59.12 121 PHE A CA 1
ATOM 1014 C C . PHE A 1 121 ? -2.499 -9.387 11.001 1.00 59.12 121 PHE A C 1
ATOM 1016 O O . PHE A 1 121 ? -3.315 -8.703 11.613 1.00 59.12 121 PHE A O 1
ATOM 1023 N N . GLN A 1 122 ? -2.401 -10.705 11.186 1.00 50.59 122 GLN A N 1
ATOM 1024 C CA . GLN A 1 122 ? -2.882 -11.340 12.408 1.00 50.59 122 GLN A CA 1
ATOM 1025 C C . GLN A 1 122 ? -1.973 -10.877 13.551 1.00 50.59 122 GLN A C 1
ATOM 1027 O O . GLN A 1 122 ? -0.755 -10.754 13.376 1.00 50.59 122 GLN A O 1
ATOM 1032 N N . LYS A 1 123 ? -2.565 -10.543 14.704 1.00 41.41 123 LYS A N 1
ATOM 1033 C CA . LYS A 1 123 ? -1.777 -10.313 15.919 1.00 41.41 123 LYS A CA 1
ATOM 1034 C C . LYS A 1 123 ? -0.951 -11.579 16.210 1.00 41.41 123 LYS A C 1
ATOM 1036 O O . LYS A 1 123 ? -1.496 -12.667 16.029 1.00 41.41 123 LYS A O 1
ATOM 1041 N N . PRO A 1 124 ? 0.323 -11.449 16.620 1.00 44.34 124 PRO A N 1
ATOM 1042 C CA . PRO A 1 124 ? 1.030 -12.561 17.242 1.00 44.34 124 PRO A CA 1
ATOM 1043 C C . PRO A 1 124 ? 0.329 -13.005 18.529 1.00 44.34 124 PRO A C 1
ATOM 1045 O O . PRO A 1 124 ? -0.343 -12.150 19.159 1.00 44.34 124 PRO A O 1
#